Protein AF-A0AAW6U7F9-F1 (afdb_monomer)

Mean predicted aligned error: 8.15 Å

Sequence (90 aa):
MVQRREEFQGVARLATLTLPDRQYFIDLRLGQFRDTQNAACFVAFDSQEGQQLCRLANVVSCRSCRTHVIVSRWLREAVVRCMRCGLVVE

Foldseek 3Di:
DDPDDPPPPDPPPADWDDDPVWIFRCDQPQQWTATPVHRVDIDHCPDPVNVVVCVVQCWWADPPPGGIDRDDPVCPVPQDADPVPRHTID

Structure (mmCIF, N/CA/C/O backbone):
data_AF-A0AAW6U7F9-F1
#
_entry.id   AF-A0AAW6U7F9-F1
#
loop_
_atom_site.group_PDB
_atom_site.id
_atom_site.type_symbol
_atom_site.label_atom_id
_atom_site.label_alt_id
_atom_site.label_comp_id
_atom_site.label_asym_id
_atom_site.label_entity_id
_atom_site.label_seq_id
_atom_site.pdbx_PDB_ins_code
_atom_site.Cartn_x
_atom_site.Cartn_y
_atom_site.Cartn_z
_atom_site.occupancy
_atom_site.B_iso_or_equiv
_atom_site.auth_seq_id
_atom_site.auth_comp_id
_atom_site.auth_asym_id
_atom_site.auth_atom_id
_atom_site.pdbx_PDB_model_num
ATOM 1 N N . MET A 1 1 ? -23.257 36.217 -20.157 1.00 37.56 1 MET A N 1
ATOM 2 C CA . MET A 1 1 ? -21.899 35.656 -20.323 1.00 37.56 1 MET A CA 1
ATOM 3 C C . MET A 1 1 ? -21.874 34.288 -19.667 1.00 37.56 1 MET A C 1
ATOM 5 O O . MET A 1 1 ? -21.956 34.209 -18.451 1.00 37.56 1 MET A O 1
ATOM 9 N N . VAL A 1 2 ? -21.870 33.219 -20.463 1.00 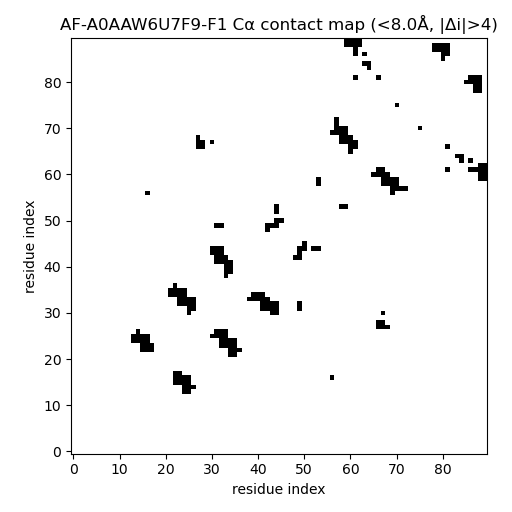37.69 2 VAL A N 1
ATOM 10 C CA . VAL A 1 2 ? -21.787 31.843 -19.954 1.00 37.69 2 VAL A CA 1
ATOM 11 C C . VAL A 1 2 ? -20.313 31.555 -19.695 1.00 37.69 2 VAL A C 1
ATOM 13 O O . VAL A 1 2 ? -19.525 31.503 -20.638 1.00 37.69 2 VAL A O 1
ATOM 16 N N . GLN A 1 3 ? -19.923 31.436 -18.425 1.00 43.16 3 GLN A N 1
ATOM 17 C CA . GLN A 1 3 ? -18.598 30.939 -18.065 1.00 43.16 3 GLN A CA 1
ATOM 18 C C . GLN A 1 3 ? -18.479 29.508 -18.593 1.00 43.16 3 GLN A C 1
ATOM 20 O O . GLN A 1 3 ? -19.207 28.613 -18.161 1.00 43.16 3 GLN A O 1
ATOM 25 N N . ARG A 1 4 ? -17.584 29.301 -19.565 1.00 42.62 4 ARG A N 1
ATOM 26 C CA . ARG A 1 4 ? -17.151 27.965 -19.969 1.00 42.62 4 ARG A CA 1
ATOM 27 C C . ARG A 1 4 ? -16.589 27.278 -18.727 1.00 42.62 4 ARG A C 1
ATOM 29 O O . ARG A 1 4 ? -15.584 27.724 -18.182 1.00 42.62 4 ARG A O 1
ATOM 36 N N . ARG A 1 5 ? -17.246 26.207 -18.280 1.00 47.38 5 ARG A N 1
ATOM 37 C CA . ARG A 1 5 ? -16.605 25.213 -17.420 1.00 47.38 5 ARG A CA 1
ATOM 38 C C . ARG A 1 5 ? -15.482 24.603 -18.246 1.00 47.38 5 ARG A C 1
ATOM 40 O O . ARG A 1 5 ? -15.752 23.898 -19.213 1.00 47.38 5 ARG A O 1
ATOM 47 N N . GLU A 1 6 ? -14.242 24.913 -17.899 1.00 48.19 6 GLU A N 1
ATOM 48 C CA . GLU A 1 6 ? -13.117 24.091 -18.320 1.00 48.19 6 GLU A CA 1
ATOM 49 C C . GLU A 1 6 ? -13.287 22.739 -17.627 1.00 48.19 6 GLU A C 1
ATOM 51 O O . GLU A 1 6 ? -13.045 22.581 -16.430 1.00 48.19 6 GLU A O 1
ATOM 56 N N . GLU A 1 7 ? -13.823 21.770 -18.364 1.00 43.62 7 GLU A N 1
ATOM 57 C CA . GLU A 1 7 ? -13.773 20.376 -17.961 1.00 43.62 7 GLU A CA 1
ATOM 58 C C . GLU A 1 7 ? -12.302 19.963 -17.951 1.00 43.62 7 GLU A C 1
ATOM 60 O O . GLU A 1 7 ? -11.684 19.769 -18.998 1.00 43.62 7 GLU A O 1
ATOM 65 N N . PHE A 1 8 ? -11.722 19.841 -16.759 1.00 47.47 8 PHE A N 1
ATOM 66 C CA . PHE A 1 8 ? -10.437 19.178 -16.591 1.00 47.47 8 PHE A CA 1
ATOM 67 C C . PHE A 1 8 ? -10.608 17.698 -16.959 1.00 47.47 8 PHE A C 1
ATOM 69 O O . PHE A 1 8 ? -10.878 16.861 -16.102 1.00 47.47 8 PHE A O 1
ATOM 76 N N . GLN A 1 9 ? -10.425 17.356 -18.236 1.00 41.94 9 GLN A N 1
ATOM 77 C CA . GLN A 1 9 ? -10.247 15.976 -18.697 1.00 41.94 9 GLN A CA 1
ATOM 78 C C . GLN A 1 9 ? -8.832 15.475 -18.361 1.00 41.94 9 GLN A C 1
ATOM 80 O O . GLN A 1 9 ? -8.077 15.022 -19.217 1.00 41.94 9 GLN A O 1
ATOM 85 N N . GLY A 1 10 ? -8.432 15.596 -17.096 1.00 46.47 10 GLY A N 1
ATOM 86 C CA . GLY A 1 10 ? -7.233 14.939 -16.603 1.00 46.47 10 GLY A CA 1
ATOM 87 C C . GLY A 1 10 ? -7.576 13.498 -16.262 1.00 46.47 10 GLY A C 1
ATOM 88 O O . GLY A 1 10 ? -8.447 13.266 -15.426 1.00 46.47 10 GLY A O 1
ATOM 89 N N . VAL A 1 11 ? -6.883 12.525 -16.863 1.00 52.50 11 VAL A N 1
ATOM 90 C CA . VAL A 1 11 ? -6.821 11.162 -16.315 1.00 52.50 11 VAL A CA 1
ATOM 91 C C . VAL A 1 11 ? -6.471 11.326 -14.840 1.00 52.50 11 VAL A C 1
ATOM 93 O O . VAL A 1 11 ? -5.426 11.909 -14.542 1.00 52.50 11 VAL A O 1
ATOM 96 N N . ALA A 1 12 ? -7.356 10.914 -13.924 1.00 53.06 12 ALA A N 1
ATOM 97 C CA . ALA A 1 12 ? -7.076 10.982 -12.496 1.00 53.06 12 ALA A CA 1
ATOM 98 C C . ALA A 1 12 ? -5.696 10.356 -12.285 1.00 53.06 12 ALA A C 1
ATOM 100 O O . ALA A 1 12 ? -5.515 9.170 -12.566 1.00 53.06 12 ALA A O 1
ATOM 101 N N . ARG A 1 13 ? -4.698 11.173 -11.915 1.00 58.47 13 ARG A N 1
ATOM 102 C CA . ARG A 1 13 ? -3.335 10.687 -11.720 1.00 58.47 13 ARG A CA 1
ATOM 103 C C . ARG A 1 13 ? -3.411 9.669 -10.599 1.00 58.47 13 ARG A C 1
ATOM 105 O O . ARG A 1 13 ? -3.603 10.017 -9.437 1.00 58.47 13 ARG A O 1
ATOM 112 N N . LEU A 1 14 ? -3.340 8.409 -10.999 1.00 70.06 14 LEU A N 1
ATOM 113 C CA . LEU A 1 14 ? -3.286 7.277 -10.108 1.00 70.06 14 LEU A CA 1
ATOM 114 C C . LEU A 1 14 ? -2.133 7.491 -9.124 1.00 70.06 14 LEU A C 1
ATOM 116 O O . LEU A 1 14 ? -1.081 8.006 -9.503 1.00 70.06 14 LEU A O 1
ATOM 120 N N . ALA A 1 15 ? -2.338 7.142 -7.856 1.00 86.31 15 ALA A N 1
ATOM 121 C CA . ALA A 1 15 ? -1.291 7.303 -6.860 1.00 86.31 15 ALA A CA 1
ATOM 122 C C . ALA A 1 15 ? -0.087 6.432 -7.242 1.00 86.31 15 ALA A C 1
ATOM 124 O O . ALA A 1 15 ? -0.232 5.226 -7.452 1.00 86.31 15 ALA A O 1
ATOM 125 N N . THR A 1 16 ? 1.093 7.043 -7.342 1.00 91.81 16 THR A N 1
ATOM 126 C CA . THR A 1 16 ? 2.335 6.345 -7.688 1.00 91.81 16 THR A CA 1
ATOM 127 C C . THR A 1 16 ? 3.401 6.544 -6.625 1.00 91.81 16 THR A C 1
ATOM 129 O O . THR A 1 16 ? 3.538 7.644 -6.090 1.00 91.81 16 THR A O 1
ATOM 132 N N . LEU A 1 17 ? 4.202 5.508 -6.385 1.00 92.62 17 LEU A N 1
ATOM 133 C CA . LEU A 1 17 ? 5.439 5.584 -5.613 1.00 92.62 17 LEU A CA 1
ATOM 134 C C . LEU A 1 17 ? 6.621 5.477 -6.579 1.00 92.62 17 LEU A C 1
ATOM 136 O O . LEU A 1 17 ? 6.753 4.471 -7.272 1.00 92.62 17 LEU A O 1
ATOM 140 N N . THR A 1 18 ? 7.470 6.500 -6.616 1.00 93.94 18 THR A N 1
ATOM 141 C CA . THR A 1 18 ? 8.685 6.506 -7.439 1.00 93.94 18 THR A CA 1
ATOM 142 C C . THR A 1 18 ? 9.903 6.312 -6.546 1.00 93.94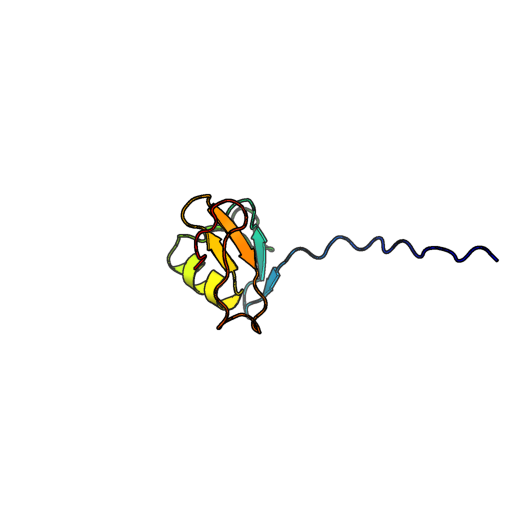 18 THR A C 1
ATOM 144 O O . THR A 1 18 ? 10.128 7.088 -5.618 1.00 93.94 18 THR A O 1
ATOM 147 N N . LEU A 1 19 ? 10.674 5.273 -6.839 1.00 91.81 19 LEU A N 1
ATOM 148 C CA . LEU A 1 19 ? 11.979 4.960 -6.268 1.00 91.81 19 LEU A CA 1
ATOM 149 C C . LEU A 1 19 ? 13.066 5.224 -7.334 1.00 91.81 19 LEU A C 1
ATOM 151 O O . LEU A 1 19 ? 12.723 5.447 -8.496 1.00 91.81 19 LEU A O 1
ATOM 155 N N . PRO A 1 20 ? 14.365 5.224 -6.980 1.00 92.00 20 PRO A N 1
ATOM 156 C CA . PRO A 1 20 ? 15.436 5.511 -7.940 1.00 92.00 20 PRO A CA 1
ATOM 157 C C . PRO A 1 20 ? 15.454 4.601 -9.179 1.00 92.00 20 PRO A C 1
ATOM 159 O O . PRO A 1 20 ? 15.796 5.059 -10.264 1.00 92.00 20 PRO A O 1
ATOM 162 N N . ASP A 1 21 ? 15.085 3.332 -9.023 1.00 91.06 21 ASP A N 1
ATOM 163 C CA . ASP A 1 21 ? 15.161 2.286 -10.049 1.00 91.06 21 ASP A CA 1
ATOM 164 C C . ASP A 1 21 ? 13.791 1.726 -10.461 1.00 91.06 21 ASP A C 1
ATOM 166 O O . ASP A 1 21 ? 13.691 0.993 -11.445 1.00 91.06 21 ASP A O 1
ATOM 170 N N . ARG A 1 22 ? 12.729 2.058 -9.721 1.00 92.00 22 ARG A N 1
ATOM 171 C CA . ARG A 1 22 ? 11.391 1.491 -9.917 1.00 92.00 22 ARG A CA 1
ATOM 172 C C . ARG A 1 22 ? 10.296 2.514 -9.715 1.00 92.00 22 ARG A C 1
ATOM 174 O O . ARG A 1 22 ? 10.413 3.445 -8.922 1.00 92.00 22 ARG A O 1
ATOM 181 N N . GLN A 1 23 ? 9.173 2.287 -10.379 1.00 94.50 23 GLN A N 1
ATOM 182 C CA . GLN A 1 23 ? 7.955 3.039 -10.144 1.00 94.50 23 GLN A CA 1
ATOM 183 C C . GLN A 1 23 ? 6.791 2.070 -9.986 1.00 94.50 23 GLN A C 1
ATOM 185 O O . GLN A 1 23 ? 6.645 1.116 -10.747 1.00 94.50 23 GLN A O 1
ATOM 190 N N . TYR A 1 24 ? 5.952 2.344 -8.995 1.00 95.06 24 TYR A N 1
ATOM 191 C CA . TYR A 1 24 ? 4.772 1.551 -8.703 1.00 95.06 24 TYR A CA 1
ATOM 192 C C . TYR A 1 24 ? 3.507 2.384 -8.855 1.00 95.06 24 TYR A C 1
ATOM 194 O O . TYR A 1 24 ? 3.440 3.512 -8.363 1.00 95.06 24 TYR A O 1
ATOM 202 N N . PHE A 1 25 ? 2.477 1.798 -9.458 1.00 93.81 25 PHE A N 1
ATOM 203 C CA . PHE A 1 25 ? 1.093 2.177 -9.202 1.00 93.81 25 PHE A CA 1
ATOM 204 C C . PHE A 1 25 ? 0.652 1.585 -7.856 1.00 93.81 25 PHE A C 1
ATOM 206 O O . PHE A 1 25 ? 0.885 0.407 -7.583 1.00 93.81 25 PHE A O 1
ATOM 213 N N . ILE A 1 26 ? 0.018 2.398 -7.010 1.00 94.62 26 ILE A N 1
ATOM 214 C CA . ILE A 1 26 ? -0.495 1.972 -5.707 1.00 94.62 26 ILE A CA 1
ATOM 215 C C . ILE A 1 26 ? -1.963 1.567 -5.868 1.00 94.62 26 ILE A C 1
ATOM 217 O O . ILE A 1 26 ? -2.862 2.411 -5.874 1.00 94.62 26 ILE A O 1
ATOM 221 N N . ASP A 1 27 ? -2.214 0.266 -5.971 1.00 93.62 27 ASP A N 1
ATOM 222 C CA . ASP A 1 27 ? -3.560 -0.289 -6.051 1.00 93.62 27 ASP A CA 1
ATOM 223 C C . ASP A 1 27 ? -4.120 -0.538 -4.646 1.00 93.62 27 ASP A C 1
ATOM 225 O O . ASP A 1 27 ? -3.940 -1.598 -4.040 1.00 93.62 27 ASP A O 1
ATOM 229 N N . LEU A 1 28 ? -4.830 0.460 -4.120 1.00 92.75 28 LEU A N 1
ATOM 230 C CA . LEU A 1 28 ? -5.469 0.381 -2.804 1.00 92.75 28 LEU A CA 1
ATOM 231 C C . LEU A 1 28 ? -6.624 -0.624 -2.751 1.00 92.75 28 LEU A C 1
ATOM 233 O O . LEU A 1 28 ? -6.985 -1.066 -1.664 1.00 92.75 28 LEU A O 1
ATOM 237 N N . ARG A 1 29 ? -7.229 -0.975 -3.891 1.00 91.50 29 ARG A N 1
ATOM 238 C CA . ARG A 1 29 ? -8.343 -1.930 -3.925 1.00 91.50 29 ARG A CA 1
ATOM 239 C C . ARG A 1 29 ? -7.832 -3.355 -3.775 1.00 91.50 29 ARG A C 1
ATOM 241 O O . ARG A 1 29 ? -8.471 -4.156 -3.099 1.00 91.50 29 ARG A O 1
ATOM 248 N N . LEU A 1 30 ? -6.714 -3.661 -4.427 1.00 93.06 30 LEU A N 1
ATOM 249 C CA . LEU A 1 30 ? -6.089 -4.981 -4.380 1.00 93.06 30 LEU A CA 1
ATOM 250 C C . LEU A 1 30 ? -5.048 -5.118 -3.267 1.00 93.06 30 LEU A C 1
ATOM 252 O O . LEU A 1 30 ? -4.621 -6.234 -2.987 1.00 93.06 30 LEU A O 1
ATOM 256 N N . GLY A 1 31 ? -4.653 -4.015 -2.630 1.00 94.94 31 GLY A N 1
ATOM 257 C CA . GLY A 1 31 ? -3.632 -4.020 -1.587 1.00 94.94 31 GLY A CA 1
ATOM 258 C C . GLY A 1 31 ? -2.246 -4.325 -2.157 1.00 94.94 31 GLY A C 1
ATOM 259 O O . GLY A 1 31 ? -1.532 -5.174 -1.623 1.00 94.94 31 GLY A O 1
ATOM 260 N N . GLN A 1 32 ? -1.902 -3.713 -3.295 1.00 96.38 32 GLN A N 1
ATOM 261 C CA . GLN A 1 32 ? -0.707 -4.052 -4.072 1.00 96.38 32 GLN A CA 1
ATOM 262 C C . GLN A 1 32 ? 0.021 -2.814 -4.599 1.00 96.38 32 GLN A C 1
ATOM 264 O O . GLN A 1 32 ? -0.595 -1.849 -5.048 1.00 96.38 32 GLN A O 1
ATOM 269 N N . PHE A 1 33 ? 1.348 -2.885 -4.627 1.00 96.19 33 PHE A N 1
ATOM 270 C CA . PHE A 1 33 ? 2.196 -2.042 -5.464 1.00 96.19 33 PHE A CA 1
ATOM 271 C C . PHE A 1 33 ? 2.435 -2.774 -6.781 1.00 96.19 33 PHE A C 1
ATOM 273 O O . PHE A 1 33 ? 2.983 -3.873 -6.781 1.00 96.19 33 PHE A O 1
ATOM 280 N N . ARG A 1 34 ? 2.002 -2.196 -7.899 1.00 95.31 34 ARG A N 1
ATOM 281 C CA . ARG A 1 34 ? 2.131 -2.789 -9.236 1.00 95.31 34 ARG A CA 1
ATOM 282 C C . ARG A 1 34 ? 3.216 -2.068 -10.001 1.00 95.31 34 ARG A C 1
ATOM 284 O O . ARG A 1 34 ? 3.138 -0.850 -10.142 1.00 95.31 34 ARG A O 1
ATOM 291 N N . ASP A 1 35 ? 4.216 -2.802 -10.462 1.00 93.88 35 ASP A N 1
ATOM 292 C CA . ASP A 1 35 ? 5.310 -2.223 -11.232 1.00 93.88 35 ASP A CA 1
ATOM 293 C C . ASP A 1 35 ? 4.761 -1.608 -12.533 1.00 93.88 35 ASP A C 1
ATOM 295 O O . ASP A 1 35 ? 3.939 -2.215 -13.228 1.00 93.88 35 ASP A O 1
ATOM 299 N N . THR A 1 36 ? 5.152 -0.367 -12.836 1.00 91.56 36 THR A N 1
ATOM 300 C CA . THR A 1 36 ? 4.644 0.352 -14.015 1.00 91.56 36 THR A CA 1
ATOM 301 C C . THR A 1 36 ? 5.281 -0.111 -15.323 1.00 91.56 36 THR A C 1
ATOM 303 O O . THR A 1 36 ? 4.713 0.133 -16.386 1.00 91.56 36 THR A O 1
ATOM 306 N N . GLN A 1 37 ? 6.433 -0.780 -15.261 1.00 91.19 37 GLN A N 1
ATOM 307 C CA . GLN A 1 37 ? 7.151 -1.332 -16.410 1.00 91.19 37 GLN A CA 1
ATOM 308 C C . GLN A 1 37 ? 6.803 -2.808 -16.644 1.00 91.19 37 GLN A C 1
ATOM 310 O O . GLN A 1 37 ? 6.859 -3.277 -17.780 1.00 91.19 37 GLN A O 1
ATOM 315 N N . ASN A 1 38 ? 6.401 -3.539 -15.600 1.00 90.12 38 ASN A N 1
ATOM 316 C CA . ASN A 1 38 ? 5.957 -4.927 -15.700 1.00 90.12 38 ASN A CA 1
ATOM 317 C C . ASN A 1 38 ? 4.729 -5.201 -14.817 1.00 90.12 38 ASN A C 1
ATOM 319 O O . ASN A 1 38 ? 4.854 -5.607 -13.667 1.00 90.12 38 ASN A O 1
ATOM 323 N N . ALA A 1 39 ? 3.529 -5.084 -15.388 1.00 81.75 39 ALA A N 1
ATOM 324 C CA . ALA A 1 39 ? 2.271 -5.239 -14.652 1.00 81.75 39 ALA A CA 1
ATOM 325 C C . ALA A 1 39 ? 2.027 -6.641 -14.046 1.00 81.75 39 ALA A C 1
ATOM 327 O O . ALA A 1 39 ? 1.138 -6.786 -13.203 1.00 81.75 39 ALA A O 1
ATOM 328 N N . ALA A 1 40 ? 2.777 -7.669 -14.468 1.00 88.62 40 ALA A N 1
ATOM 329 C CA . ALA A 1 40 ? 2.742 -8.994 -13.842 1.00 88.62 40 ALA A CA 1
ATOM 330 C C . ALA A 1 40 ? 3.558 -9.046 -12.537 1.00 88.62 40 ALA A C 1
ATOM 332 O O . ALA A 1 40 ? 3.331 -9.923 -11.705 1.00 88.62 40 ALA A O 1
ATOM 333 N N . CYS A 1 41 ? 4.484 -8.103 -12.348 1.00 93.69 41 CYS A N 1
ATOM 334 C CA . CYS A 1 41 ? 5.258 -7.932 -11.131 1.00 93.69 41 CYS A CA 1
ATOM 335 C C . CYS A 1 41 ? 4.496 -7.026 -10.156 1.00 93.69 41 CYS A C 1
ATOM 337 O O . CYS A 1 41 ? 4.169 -5.873 -10.458 1.00 93.69 41 CYS A O 1
ATOM 339 N N . PHE A 1 42 ? 4.203 -7.549 -8.970 1.00 95.75 42 PHE A N 1
ATOM 340 C CA . PHE A 1 42 ? 3.554 -6.786 -7.914 1.00 95.75 42 PHE A CA 1
ATOM 341 C C . PHE A 1 42 ? 4.078 -7.187 -6.539 1.00 95.75 42 PHE A C 1
ATOM 343 O O . PHE A 1 42 ? 4.506 -8.318 -6.320 1.00 95.75 42 PHE A O 1
ATOM 350 N N . VAL A 1 43 ? 3.980 -6.251 -5.601 1.00 97.00 43 VAL A N 1
ATOM 351 C CA . VAL A 1 43 ? 4.312 -6.442 -4.190 1.00 97.00 43 VAL A CA 1
ATOM 352 C C . VAL A 1 43 ? 3.039 -6.252 -3.374 1.00 97.00 43 VAL A C 1
ATOM 354 O O . VAL A 1 43 ? 2.437 -5.178 -3.385 1.00 97.00 43 VAL A O 1
ATOM 357 N N . ALA A 1 44 ? 2.597 -7.298 -2.677 1.00 96.88 44 ALA A N 1
ATOM 358 C CA . ALA A 1 44 ? 1.431 -7.222 -1.797 1.00 96.88 44 ALA A CA 1
ATOM 359 C C . ALA A 1 44 ? 1.751 -6.411 -0.531 1.00 96.88 44 ALA A C 1
ATOM 361 O O . ALA A 1 44 ? 2.855 -6.521 0.004 1.00 96.88 44 ALA A O 1
ATOM 362 N N . PHE A 1 45 ? 0.798 -5.620 -0.032 1.00 95.75 45 PHE A N 1
ATOM 363 C CA . PHE A 1 45 ? 0.988 -4.748 1.139 1.00 95.75 45 PHE A CA 1
ATOM 364 C C . PHE A 1 45 ? 1.360 -5.505 2.420 1.00 95.75 45 PHE A C 1
ATOM 366 O O . PHE A 1 45 ? 2.024 -4.944 3.287 1.00 95.75 45 PHE A O 1
ATOM 373 N N . ASP A 1 46 ? 0.933 -6.760 2.553 1.00 94.19 46 ASP A N 1
ATOM 374 C CA . ASP A 1 46 ? 1.189 -7.610 3.717 1.00 94.19 46 ASP A CA 1
ATOM 375 C C . ASP A 1 46 ? 2.556 -8.311 3.686 1.00 94.19 46 ASP A C 1
ATOM 377 O O . ASP A 1 46 ? 3.025 -8.769 4.730 1.00 94.19 46 ASP A O 1
ATOM 381 N N . SER A 1 47 ? 3.227 -8.340 2.532 1.00 96.69 47 SER A N 1
ATOM 382 C CA . SER A 1 47 ? 4.599 -8.834 2.414 1.00 96.69 47 SER A CA 1
ATOM 383 C C . SER A 1 47 ? 5.595 -7.939 3.162 1.00 96.69 47 SER A C 1
ATOM 385 O O . SER A 1 47 ? 5.353 -6.751 3.380 1.00 96.69 47 SER A O 1
ATOM 387 N N . GLN A 1 48 ? 6.757 -8.487 3.528 1.00 97.06 48 GLN A N 1
ATOM 388 C CA . GLN A 1 48 ? 7.797 -7.725 4.228 1.00 97.06 48 GLN A CA 1
ATOM 389 C C . GLN A 1 48 ? 8.254 -6.491 3.430 1.00 97.06 48 GLN A C 1
ATOM 391 O O . GLN A 1 48 ? 8.389 -5.406 3.999 1.00 97.06 48 GLN A O 1
ATOM 396 N N . GLU A 1 49 ? 8.456 -6.644 2.118 1.00 96.25 49 GLU A N 1
ATOM 397 C CA . GLU A 1 49 ? 8.777 -5.538 1.208 1.00 96.25 49 GLU A CA 1
ATOM 398 C C . GLU A 1 49 ? 7.608 -4.546 1.122 1.00 96.25 49 GLU A C 1
ATOM 400 O O . GLU A 1 49 ? 7.790 -3.341 1.302 1.00 96.25 49 GLU A O 1
ATOM 405 N N . GLY A 1 50 ? 6.381 -5.045 0.954 1.00 96.12 50 GLY A N 1
ATOM 406 C CA . GLY A 1 50 ? 5.175 -4.222 0.891 1.00 96.12 50 GLY A CA 1
ATOM 407 C C . GLY A 1 50 ? 4.977 -3.346 2.122 1.00 96.12 50 GLY A C 1
ATOM 408 O O . GLY A 1 50 ? 4.666 -2.168 1.982 1.00 96.12 50 GLY A O 1
ATOM 409 N N . GLN A 1 51 ? 5.252 -3.855 3.323 1.00 95.44 51 GLN A N 1
ATOM 410 C CA . GLN A 1 51 ? 5.178 -3.068 4.559 1.00 95.44 51 GLN A CA 1
ATOM 411 C C . GLN A 1 51 ? 6.209 -1.929 4.606 1.00 95.44 51 GLN A C 1
ATOM 413 O O . GLN A 1 51 ? 5.973 -0.886 5.225 1.00 95.44 51 GLN A O 1
ATOM 418 N N . GLN A 1 52 ? 7.378 -2.098 3.984 1.00 95.44 52 GLN A N 1
ATOM 419 C CA . GLN A 1 52 ? 8.355 -1.014 3.845 1.00 95.44 52 GLN A CA 1
ATOM 420 C C . GLN A 1 52 ? 7.849 0.038 2.851 1.00 95.44 52 GLN A C 1
ATOM 422 O O . GLN A 1 52 ? 7.857 1.229 3.166 1.00 95.44 52 GLN A O 1
ATOM 427 N N . LEU A 1 5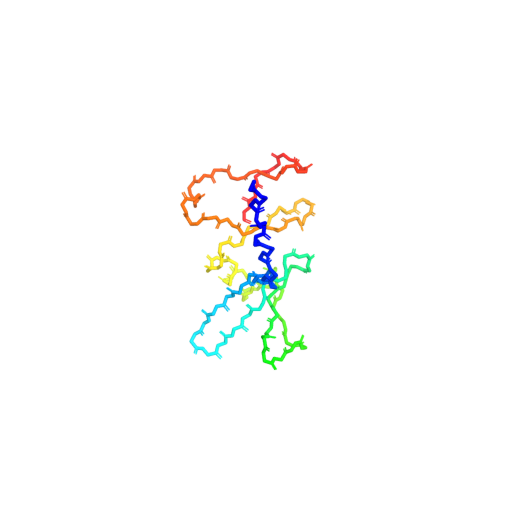3 ? 7.323 -0.398 1.704 1.00 95.50 53 LEU A N 1
ATOM 428 C CA . LEU A 1 53 ? 6.745 0.489 0.692 1.00 95.50 53 LEU A CA 1
ATOM 429 C C . LEU A 1 53 ? 5.519 1.253 1.216 1.00 95.50 53 LEU A C 1
ATOM 431 O O . LEU A 1 53 ? 5.413 2.456 0.986 1.00 95.50 53 LEU A O 1
ATOM 435 N N . CYS A 1 54 ? 4.639 0.613 1.993 1.00 94.25 54 CYS A N 1
ATOM 436 C CA . CYS A 1 54 ? 3.504 1.266 2.651 1.00 94.25 54 CYS A CA 1
ATOM 437 C C . CYS A 1 54 ? 3.961 2.408 3.561 1.00 94.25 54 CYS A C 1
ATOM 439 O O . CYS A 1 54 ? 3.400 3.500 3.497 1.00 94.25 54 CYS A O 1
ATOM 441 N N . ARG A 1 55 ? 5.026 2.210 4.349 1.00 92.00 55 ARG A N 1
ATOM 442 C CA . ARG A 1 55 ? 5.587 3.267 5.210 1.00 92.00 55 ARG A CA 1
ATOM 443 C C . ARG A 1 55 ? 6.143 4.445 4.410 1.00 92.00 55 ARG A C 1
ATOM 445 O O . ARG A 1 55 ? 5.9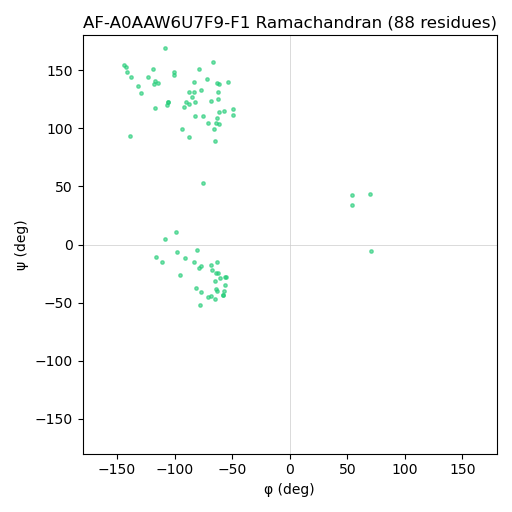71 5.594 4.820 1.00 92.00 55 ARG A O 1
ATOM 452 N N . LEU A 1 56 ? 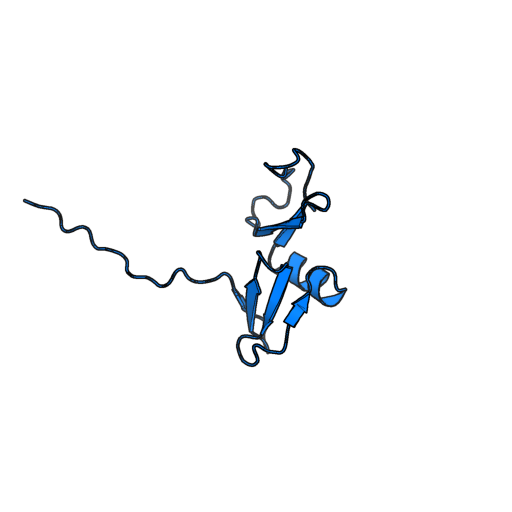6.777 4.180 3.267 1.00 92.56 56 LEU A N 1
ATOM 453 C CA . LEU A 1 56 ? 7.278 5.225 2.368 1.00 92.56 56 LEU A CA 1
ATOM 454 C C . LEU A 1 56 ? 6.134 6.000 1.702 1.00 92.56 56 LEU A C 1
ATOM 456 O O . LEU A 1 56 ? 6.148 7.229 1.674 1.00 92.56 56 LEU A O 1
ATOM 460 N N . ALA A 1 57 ? 5.121 5.284 1.217 1.00 92.25 57 ALA A N 1
ATOM 461 C CA . ALA A 1 57 ? 3.958 5.853 0.545 1.00 92.25 57 ALA A CA 1
ATOM 462 C C . ALA A 1 57 ? 2.892 6.417 1.505 1.00 92.25 57 ALA A C 1
ATOM 464 O O . ALA A 1 57 ? 1.924 7.015 1.045 1.00 92.25 57 ALA A O 1
ATOM 465 N N . ASN A 1 58 ? 3.066 6.255 2.822 1.00 92.12 58 ASN A N 1
ATOM 466 C CA . ASN A 1 58 ? 2.067 6.552 3.857 1.00 92.12 58 ASN A CA 1
ATOM 467 C C . ASN A 1 58 ? 0.723 5.846 3.597 1.00 92.12 58 ASN A C 1
ATOM 469 O O . ASN A 1 58 ? -0.346 6.439 3.734 1.00 92.12 58 ASN A O 1
ATOM 473 N N . VAL A 1 59 ? 0.779 4.577 3.197 1.00 92.88 59 VAL A N 1
ATOM 474 C CA . VAL A 1 59 ? -0.393 3.705 3.101 1.00 92.88 59 VAL A CA 1
ATOM 475 C C . VAL A 1 59 ? -0.649 3.085 4.469 1.00 92.88 59 VAL A C 1
ATOM 477 O O . VAL A 1 59 ? 0.241 2.450 5.030 1.00 92.88 59 VAL A O 1
ATOM 480 N N . VAL A 1 60 ? -1.874 3.230 4.966 1.00 91.44 60 VAL A N 1
ATOM 481 C CA . VAL A 1 60 ? -2.358 2.588 6.196 1.00 91.44 60 VAL A CA 1
ATOM 482 C C . VAL A 1 60 ? -3.531 1.674 5.878 1.00 91.44 60 VAL A C 1
ATOM 484 O O . VAL A 1 60 ? -4.287 1.901 4.924 1.00 91.44 60 VAL A O 1
ATOM 487 N N . SER A 1 61 ? -3.682 0.624 6.676 1.00 91.50 61 SER A N 1
ATOM 488 C CA . SER A 1 61 ? -4.636 -0.449 6.421 1.00 91.50 61 SER A CA 1
ATOM 489 C C . SER A 1 61 ? -5.500 -0.720 7.644 1.00 91.50 61 SER A C 1
ATOM 491 O O . SER A 1 61 ? -5.017 -0.953 8.750 1.00 91.50 61 SER A O 1
ATOM 493 N N . CYS A 1 62 ? -6.817 -0.776 7.454 1.00 91.25 62 CYS A N 1
ATOM 494 C CA . CYS A 1 62 ? -7.694 -1.324 8.478 1.00 91.25 62 CYS A CA 1
ATOM 495 C C . CYS A 1 62 ? -7.577 -2.849 8.476 1.00 91.25 62 CYS A C 1
ATOM 497 O O . CYS A 1 62 ? -8.074 -3.506 7.561 1.00 91.25 62 CYS A O 1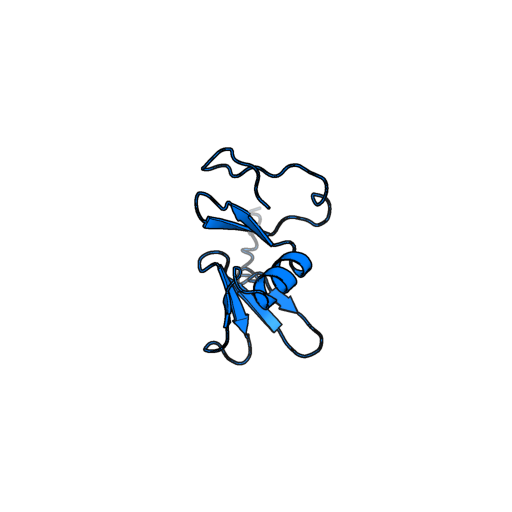
ATOM 499 N N . ARG A 1 63 ? -6.981 -3.432 9.520 1.00 87.38 63 ARG A N 1
ATOM 500 C CA . ARG A 1 63 ? -6.815 -4.893 9.629 1.00 87.38 63 ARG A CA 1
ATOM 501 C C . ARG A 1 63 ? -8.141 -5.663 9.674 1.00 87.38 63 ARG A C 1
ATOM 503 O O . ARG A 1 63 ? -8.178 -6.826 9.292 1.00 87.38 63 ARG A O 1
ATOM 510 N N . SER A 1 64 ? -9.226 -5.017 10.108 1.00 90.19 64 SER A N 1
ATOM 511 C CA . SER A 1 64 ? -10.545 -5.648 10.228 1.00 90.19 64 SER A CA 1
ATOM 512 C C . SER A 1 64 ? -11.263 -5.791 8.883 1.00 90.19 64 SER A C 1
ATOM 514 O O . SER A 1 64 ? -11.664 -6.894 8.525 1.00 90.19 64 SER A O 1
ATOM 516 N N . CYS A 1 65 ? -11.395 -4.710 8.104 1.00 90.44 65 CYS A N 1
ATOM 517 C CA . CYS A 1 65 ? -12.125 -4.740 6.827 1.00 90.44 65 CYS A CA 1
ATOM 518 C C . CYS A 1 65 ? -11.240 -4.652 5.581 1.00 90.44 65 CYS A C 1
ATOM 520 O O . CYS A 1 65 ? -11.772 -4.533 4.478 1.00 90.44 65 CYS A O 1
ATOM 522 N N . ARG A 1 66 ? -9.911 -4.663 5.749 1.00 88.94 66 ARG A N 1
ATOM 523 C CA . ARG A 1 66 ? -8.913 -4.564 4.670 1.00 88.94 66 ARG A CA 1
ATOM 524 C C . ARG A 1 66 ? -9.114 -3.349 3.762 1.00 88.94 66 ARG A C 1
ATOM 526 O O . ARG A 1 66 ? -8.894 -3.397 2.561 1.00 88.94 66 ARG A O 1
ATOM 533 N N . THR A 1 67 ? -9.584 -2.244 4.335 1.00 91.19 67 THR A N 1
ATOM 534 C CA . THR A 1 67 ? -9.626 -0.964 3.625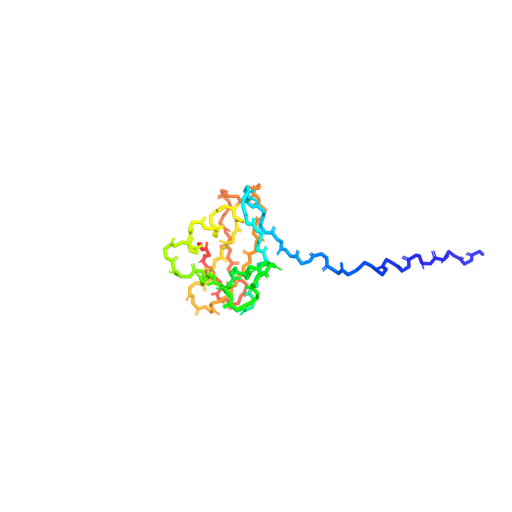 1.00 91.19 67 THR A CA 1
ATOM 535 C C . THR A 1 67 ? -8.265 -0.300 3.726 1.00 91.19 67 THR A C 1
ATOM 537 O O . THR A 1 67 ? -7.728 -0.182 4.827 1.00 91.19 67 THR A O 1
ATOM 540 N N . HIS A 1 68 ? -7.748 0.152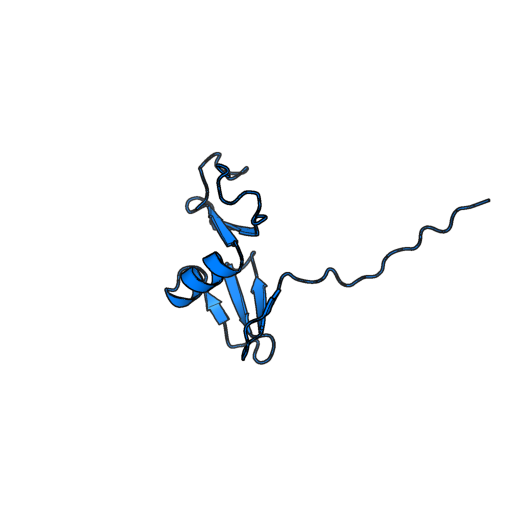 2.590 1.00 92.38 68 HIS A N 1
ATOM 541 C CA . HIS A 1 68 ? -6.449 0.797 2.476 1.00 92.38 68 HIS A CA 1
ATOM 542 C C . HIS A 1 68 ? -6.628 2.252 2.062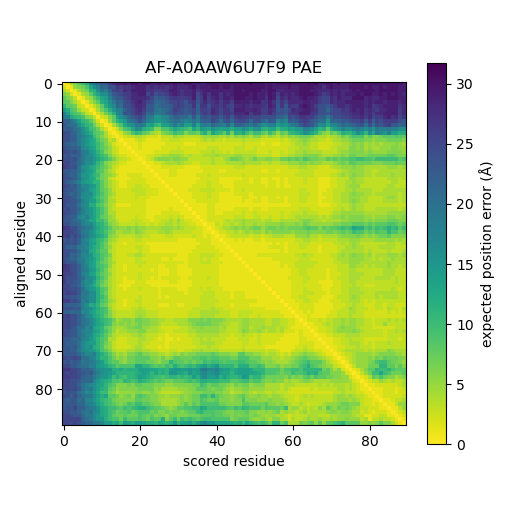 1.00 92.38 68 HIS A C 1
ATOM 544 O O . HIS A 1 68 ? -7.465 2.561 1.212 1.00 92.38 68 HIS A O 1
ATOM 550 N N . VAL A 1 69 ? -5.846 3.147 2.656 1.00 91.25 69 VAL A N 1
ATOM 551 C CA . VAL A 1 69 ? -5.861 4.573 2.321 1.00 91.25 69 VAL A CA 1
ATOM 552 C C . VAL A 1 69 ? -4.446 5.131 2.348 1.00 91.25 69 VAL A C 1
ATOM 554 O O . VAL A 1 69 ? -3.614 4.689 3.135 1.00 91.25 69 VAL A O 1
ATOM 557 N N . ILE A 1 70 ? -4.185 6.120 1.497 1.00 91.25 70 ILE A N 1
ATOM 558 C CA . ILE A 1 70 ? -2.971 6.933 1.578 1.00 91.25 70 ILE A CA 1
ATOM 559 C C . ILE A 1 70 ? -3.283 8.117 2.482 1.00 91.25 70 ILE A C 1
ATOM 561 O O . ILE A 1 70 ? -4.219 8.873 2.211 1.00 91.25 70 ILE A O 1
ATOM 565 N N . VAL A 1 71 ? -2.510 8.280 3.549 1.00 88.69 71 VAL A N 1
ATOM 566 C CA . VAL A 1 71 ? -2.649 9.407 4.470 1.00 88.69 71 VAL A CA 1
ATOM 567 C C . VAL A 1 71 ? -1.599 10.466 4.186 1.00 88.69 71 VAL A C 1
ATOM 569 O O . VAL A 1 71 ? -0.462 10.195 3.802 1.00 88.69 71 VAL A O 1
ATOM 572 N N . SER A 1 72 ? -1.995 11.717 4.386 1.00 84.38 72 SER A N 1
ATOM 573 C CA . SER A 1 72 ? -1.068 12.836 4.322 1.00 84.38 72 SER A CA 1
ATOM 574 C C . SER A 1 72 ? 0.017 12.685 5.387 1.00 84.38 72 SER A C 1
ATOM 576 O O . SER A 1 72 ? -0.280 12.385 6.541 1.00 84.38 72 SER A O 1
ATOM 578 N N . ARG A 1 73 ? 1.272 12.985 5.032 1.00 78.44 73 ARG A N 1
ATOM 579 C CA . ARG A 1 73 ? 2.403 12.990 5.978 1.00 78.44 73 ARG A CA 1
ATOM 580 C C . ARG A 1 73 ? 2.175 13.890 7.197 1.00 78.44 73 ARG A C 1
ATOM 582 O O . ARG A 1 73 ? 2.710 13.611 8.261 1.00 78.44 73 ARG A O 1
ATOM 589 N N . TRP A 1 74 ? 1.369 14.944 7.045 1.00 77.38 74 TRP A N 1
ATOM 590 C CA . TRP A 1 74 ? 1.008 15.874 8.122 1.00 77.38 74 TRP A CA 1
ATOM 591 C C . TRP A 1 74 ? 0.113 15.230 9.189 1.00 77.38 74 TRP A C 1
ATOM 593 O O . TRP A 1 74 ? -0.001 15.749 10.289 1.00 77.38 74 TRP A O 1
ATOM 603 N N . LEU A 1 75 ? -0.514 14.098 8.863 1.00 72.56 75 LEU A N 1
ATOM 604 C CA . LEU A 1 75 ? -1.368 13.322 9.757 1.00 72.56 75 LEU A CA 1
ATOM 605 C C . LEU A 1 75 ? -0.631 12.126 10.376 1.00 72.56 75 LEU A C 1
ATOM 607 O O . LEU A 1 75 ? -1.283 11.286 10.984 1.00 72.56 75 LEU A O 1
ATOM 611 N N . ARG A 1 76 ? 0.703 12.027 10.243 1.00 64.19 76 ARG A N 1
ATOM 612 C CA . ARG A 1 76 ? 1.485 10.896 10.785 1.00 64.19 76 ARG A CA 1
ATOM 613 C C . ARG A 1 76 ? 1.310 10.686 12.289 1.00 64.19 76 ARG A C 1
ATOM 615 O O . ARG A 1 76 ? 1.447 9.562 12.748 1.00 64.19 76 ARG A O 1
ATOM 622 N N . GLU A 1 77 ? 1.016 11.747 13.032 1.00 70.06 77 GLU A N 1
ATOM 623 C CA . GLU A 1 77 ? 0.812 11.700 14.486 1.00 70.06 77 GLU A CA 1
ATOM 624 C C . GLU A 1 77 ? -0.673 11.633 14.875 1.00 70.06 77 GLU A C 1
ATOM 626 O O . GLU A 1 77 ? -1.011 11.472 16.046 1.00 70.06 77 GLU A O 1
ATOM 631 N N . ALA A 1 78 ? -1.581 11.754 13.903 1.00 77.94 78 ALA A N 1
ATOM 632 C CA . ALA A 1 78 ? -3.009 11.716 14.157 1.00 77.94 78 ALA A CA 1
ATOM 633 C C . ALA A 1 78 ? -3.509 10.270 14.235 1.00 77.94 78 ALA A C 1
ATOM 635 O O . ALA A 1 78 ? -3.160 9.419 13.418 1.00 77.94 78 ALA A O 1
ATOM 636 N N . VAL A 1 79 ? -4.412 10.004 15.180 1.00 82.38 79 VAL A N 1
ATOM 637 C CA . VAL A 1 79 ? -5.132 8.728 15.234 1.00 82.38 79 VAL A CA 1
ATOM 638 C C . VAL A 1 79 ? -6.126 8.680 14.076 1.00 82.38 79 VAL A C 1
ATOM 640 O O . VAL A 1 79 ? -7.181 9.315 14.117 1.00 82.38 79 VAL A O 1
ATOM 643 N N . VAL A 1 80 ? -5.805 7.906 13.041 1.00 85.38 80 VAL A N 1
ATOM 644 C CA . VAL A 1 80 ? -6.704 7.675 11.906 1.00 85.38 80 VAL A CA 1
ATOM 645 C C . VAL A 1 80 ? -7.620 6.496 12.231 1.00 85.38 80 VAL A C 1
ATOM 647 O O . VAL A 1 80 ? -7.166 5.442 12.675 1.00 85.38 80 VAL A O 1
ATOM 650 N N . ARG A 1 81 ? -8.930 6.658 12.013 1.00 88.31 81 ARG A N 1
ATOM 651 C CA . ARG A 1 81 ? -9.929 5.601 12.228 1.00 88.31 81 ARG A CA 1
ATOM 652 C C . ARG A 1 81 ? -10.614 5.218 10.927 1.00 88.31 81 ARG A C 1
ATOM 654 O O . ARG A 1 81 ? -10.960 6.065 10.107 1.00 88.31 81 ARG A O 1
ATOM 661 N N . CYS A 1 82 ? -10.852 3.926 10.756 1.00 89.06 82 CYS A N 1
ATOM 662 C CA . CYS A 1 82 ? -11.620 3.401 9.642 1.00 89.06 82 CYS A CA 1
ATOM 663 C C . CYS A 1 82 ? -13.089 3.817 9.779 1.00 89.06 82 CYS A C 1
ATOM 665 O O . CYS A 1 82 ? -13.738 3.447 10.752 1.00 89.06 82 CYS A O 1
ATOM 667 N N . MET A 1 83 ? -13.652 4.499 8.779 1.00 88.25 83 MET A N 1
ATOM 668 C CA . MET A 1 83 ? -15.073 4.886 8.800 1.00 88.25 83 MET A CA 1
ATOM 669 C C . MET A 1 83 ? -16.032 3.687 8.785 1.00 88.25 83 MET A C 1
ATOM 671 O O . MET A 1 83 ? -17.163 3.804 9.239 1.00 88.25 83 MET A O 1
ATOM 675 N N . ARG A 1 84 ? -15.590 2.530 8.274 1.00 87.69 84 ARG A N 1
ATOM 676 C CA . ARG A 1 84 ? -16.420 1.320 8.201 1.00 87.69 84 ARG A CA 1
ATOM 677 C C . ARG A 1 84 ? -16.464 0.547 9.518 1.00 87.69 84 ARG A C 1
ATOM 679 O O . ARG A 1 84 ? -17.505 -0.001 9.852 1.00 87.69 84 ARG A O 1
ATOM 686 N N . CYS A 1 85 ? -15.344 0.489 10.240 1.00 90.31 85 CYS A N 1
ATOM 687 C CA . CYS A 1 85 ? -15.217 -0.334 11.450 1.00 90.31 85 CYS A CA 1
ATOM 688 C C . CYS A 1 85 ? -15.109 0.479 12.746 1.00 90.31 85 CYS A C 1
ATOM 690 O O . CYS A 1 85 ? -15.174 -0.095 13.825 1.00 90.31 85 CYS A O 1
ATOM 692 N N . GLY A 1 86 ? -14.837 1.783 12.669 1.00 87.06 86 GLY A N 1
ATOM 693 C CA . GLY A 1 86 ? -14.528 2.636 13.824 1.00 87.06 86 GLY A CA 1
ATOM 694 C C . GLY A 1 86 ? -13.164 2.371 14.482 1.00 87.06 86 GLY A C 1
ATOM 695 O O . GLY A 1 86 ? -12.772 3.111 15.385 1.00 87.06 86 GLY A O 1
ATOM 696 N N . LEU A 1 87 ? -12.434 1.345 14.034 1.00 85.69 87 LEU A N 1
ATOM 697 C CA . LEU A 1 87 ? -11.133 0.938 14.568 1.00 85.69 87 LEU A CA 1
ATOM 698 C C . LEU A 1 87 ? -9.999 1.829 14.058 1.00 85.69 87 LEU A C 1
ATOM 700 O O . LEU A 1 87 ? -10.066 2.350 12.943 1.00 85.69 87 LEU A O 1
ATOM 704 N N . VAL A 1 88 ? -8.946 1.960 14.863 1.00 84.12 88 VAL A N 1
ATOM 705 C CA . VAL A 1 88 ? -7.701 2.630 14.464 1.00 84.12 88 VAL A CA 1
ATOM 706 C C . VAL A 1 88 ? -7.059 1.862 13.306 1.00 84.12 88 VAL A C 1
ATOM 708 O O . VAL A 1 88 ? -7.099 0.630 13.275 1.00 84.12 88 VAL A O 1
ATOM 711 N N . VAL A 1 89 ? -6.536 2.591 12.323 1.00 84.19 89 VAL A N 1
ATOM 712 C CA . VAL A 1 89 ? -5.766 2.020 11.210 1.00 84.19 89 VAL A CA 1
ATOM 713 C C . VAL A 1 89 ? -4.278 2.219 11.459 1.00 84.19 89 VAL A C 1
ATOM 715 O O . VAL A 1 89 ? -3.884 3.208 12.075 1.00 84.19 89 VAL A O 1
ATOM 718 N N . GLU A 1 90 ? -3.481 1.272 10.977 1.00 73.25 90 GLU A N 1
ATOM 719 C CA . GLU A 1 90 ? -2.023 1.231 11.135 1.00 73.25 90 GLU A CA 1
ATOM 720 C C . GLU A 1 90 ? -1.334 1.066 9.780 1.00 73.25 90 GLU A C 1
ATOM 722 O O . GLU A 1 90 ? -1.936 0.427 8.878 1.00 73.25 90 GLU A O 1
#

Solvent-accessible surface area (backbone atoms only — not comparable to full-atom values): 5601 Å² total; per-residue (Å²): 134,84,80,78,77,79,76,79,85,62,76,77,80,68,56,64,50,80,54,100,90,48,44,25,40,56,38,50,89,78,41,30,37,30,31,73,90,42,78,90,46,67,38,44,45,89,40,78,66,20,47,54,50,26,63,74,62,32,45,34,36,25,85,87,80,67,50,48,47,74,52,61,79,90,47,73,86,53,90,48,58,35,91,88,75,70,43,72,42,90

Organism: NCBI:txid3044600

Secondary structure (DSSP, 8-state):
---------------EEE-SS-EEEEETTTTEEEESS-TT-EEETTSHHHHHHHHHHTEEE-TTT--EEEPPGGGTTS--B-TTT-PBP-

pLDDT: mean 83.43, std 16.72, range [37.56, 97.06]

Radius of gyration: 16.14 Å; Cα contacts (8 Å, |Δi|>4): 119; chains: 1; bounding box: 37×45×36 Å

Nearest PDB structures (foldseek):
  5x6j-assembly1_A  TM=5.405E-01  e=5.767E+00  Sporosarcina globispora
  4typ-assembly2_B  TM=4.784E-01  e=4.502E+00  Bacillus subtilis subsp. subtilis str. 168